Protein AF-A0A963LSS6-F1 (afdb_monomer_lite)

Secondary structure (DSSP, 8-state):
-------------SSPPPP---TTT-S------HHHHHHH-SSHHHHHHHHTHHHHHHHHHT-

Structure (mmCIF, N/CA/C/O backbone):
data_AF-A0A963LSS6-F1
#
_entry.id   AF-A0A963LSS6-F1
#
loop_
_atom_site.group_PDB
_atom_site.id
_atom_site.type_symbol
_atom_site.label_atom_id
_atom_site.label_alt_id
_atom_site.label_comp_id
_atom_site.label_asym_id
_atom_site.label_entity_id
_atom_site.label_seq_id
_atom_site.pdbx_PDB_ins_code
_atom_site.Cartn_x
_atom_site.Cartn_y
_atom_site.Cartn_z
_atom_site.occupancy
_atom_site.B_iso_or_equiv
_atom_site.auth_seq_id
_atom_site.auth_comp_id
_atom_site.auth_asym_id
_atom_site.auth_atom_id
_atom_site.pdbx_PDB_model_num
ATOM 1 N N . VAL A 1 1 ? 17.917 11.327 -4.025 1.00 76.88 1 VAL A N 1
ATOM 2 C CA . VAL A 1 1 ? 17.909 9.927 -3.540 1.00 76.88 1 VAL A CA 1
ATOM 3 C C . VAL A 1 1 ? 17.914 9.024 -4.760 1.00 76.88 1 VAL A C 1
ATOM 5 O O . VAL A 1 1 ? 17.080 9.237 -5.625 1.00 76.88 1 VAL A O 1
ATOM 8 N N . THR A 1 2 ? 18.875 8.109 -4.891 1.00 91.69 2 THR A N 1
ATOM 9 C CA . THR A 1 2 ? 18.970 7.176 -6.039 1.00 91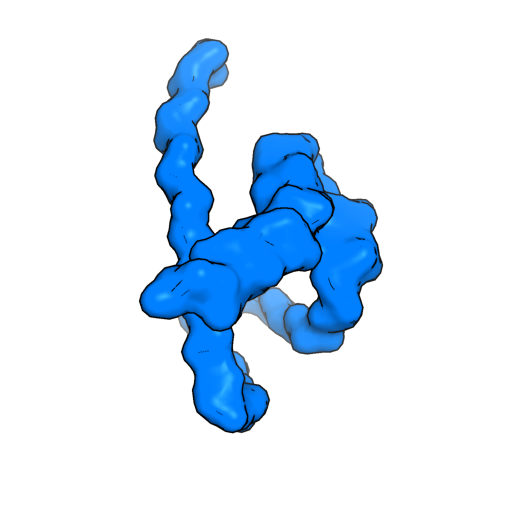.69 2 THR A CA 1
ATOM 10 C C . THR A 1 2 ? 18.609 5.739 -5.673 1.00 91.69 2 THR A C 1
ATOM 12 O O . THR A 1 2 ? 18.374 4.930 -6.559 1.00 91.69 2 THR A O 1
ATOM 15 N N . HIS A 1 3 ? 18.543 5.436 -4.375 1.00 92.62 3 HIS A N 1
ATOM 16 C CA . HIS A 1 3 ? 18.198 4.126 -3.839 1.00 92.62 3 HIS A CA 1
ATOM 17 C C . HIS A 1 3 ? 17.219 4.318 -2.685 1.00 92.62 3 HIS A C 1
ATOM 19 O O . HIS A 1 3 ? 17.442 5.179 -1.832 1.00 92.62 3 HIS A O 1
ATOM 25 N N . ASN A 1 4 ? 16.152 3.525 -2.678 1.00 91.81 4 ASN A N 1
ATOM 26 C CA . ASN A 1 4 ? 15.200 3.445 -1.581 1.00 91.81 4 ASN A CA 1
ATOM 27 C C . ASN A 1 4 ? 15.114 1.985 -1.128 1.00 91.81 4 ASN A C 1
ATOM 29 O O . ASN A 1 4 ? 14.979 1.097 -1.970 1.00 91.81 4 ASN A O 1
ATOM 33 N N . THR A 1 5 ? 15.202 1.745 0.176 1.00 94.81 5 THR A N 1
ATOM 34 C CA . THR A 1 5 ? 14.987 0.419 0.762 1.00 94.81 5 THR A CA 1
ATOM 35 C C . THR A 1 5 ? 13.613 0.418 1.407 1.00 94.81 5 THR A C 1
ATOM 37 O O . THR A 1 5 ? 13.364 1.188 2.330 1.00 94.81 5 THR A O 1
ATOM 40 N N . GLU A 1 6 ? 12.726 -0.451 0.931 1.00 94.75 6 GLU A N 1
ATOM 41 C CA . GLU A 1 6 ? 11.347 -0.545 1.408 1.00 94.75 6 GLU A CA 1
ATOM 42 C C . GLU A 1 6 ? 11.112 -1.900 2.080 1.00 94.75 6 GLU A C 1
ATOM 44 O O . GLU A 1 6 ? 11.517 -2.948 1.574 1.00 94.75 6 GLU A O 1
ATOM 49 N N . HIS A 1 7 ? 10.432 -1.882 3.225 1.00 94.88 7 HIS A N 1
ATOM 50 C CA . HIS A 1 7 ? 10.002 -3.080 3.939 1.00 94.88 7 HIS A CA 1
ATOM 51 C C . HIS A 1 7 ? 8.474 -3.165 3.891 1.00 94.88 7 HIS A C 1
ATOM 53 O O . HIS A 1 7 ? 7.790 -2.195 4.210 1.00 94.88 7 HIS A O 1
ATOM 59 N N . VAL A 1 8 ? 7.939 -4.322 3.492 1.00 93.69 8 VAL A N 1
ATOM 60 C CA . VAL A 1 8 ? 6.496 -4.528 3.293 1.00 93.69 8 VAL A CA 1
ATOM 61 C C . VAL A 1 8 ? 5.941 -5.433 4.385 1.00 93.69 8 VAL A C 1
ATOM 63 O O . VAL A 1 8 ? 6.355 -6.588 4.510 1.00 93.69 8 VAL A O 1
ATOM 66 N N . PHE A 1 9 ? 4.961 -4.920 5.123 1.00 92.56 9 PHE A N 1
ATOM 67 C CA . PHE A 1 9 ? 4.239 -5.633 6.175 1.00 92.56 9 PHE A CA 1
ATOM 68 C C . PHE A 1 9 ? 2.753 -5.737 5.820 1.00 92.56 9 PHE A C 1
ATOM 70 O O . PHE A 1 9 ? 2.221 -4.887 5.108 1.00 92.56 9 PHE A O 1
ATOM 77 N N . GLY A 1 10 ? 2.089 -6.779 6.317 1.00 90.56 10 GLY A N 1
ATOM 78 C CA . GLY A 1 10 ? 0.645 -6.965 6.200 1.00 90.56 10 GLY A CA 1
ATOM 79 C C . GLY A 1 10 ? 0.040 -7.250 7.570 1.00 90.56 10 GLY A C 1
ATOM 80 O O . GLY A 1 10 ? 0.667 -7.923 8.387 1.00 90.56 10 GLY A O 1
ATOM 81 N N . LEU A 1 11 ? -1.162 -6.729 7.807 1.00 90.25 11 LEU A N 1
ATOM 82 C CA . LEU A 1 11 ? -1.938 -6.944 9.023 1.00 90.25 11 LEU A CA 1
ATOM 83 C C . LEU A 1 11 ? -3.401 -7.143 8.632 1.00 90.25 11 LEU A C 1
ATOM 85 O O . LEU A 1 11 ? -3.993 -6.277 7.991 1.00 90.25 11 LEU A O 1
ATOM 89 N N . GLU A 1 12 ? -3.970 -8.276 9.024 1.00 91.31 12 GLU A N 1
ATOM 90 C CA . GLU A 1 12 ? -5.405 -8.512 8.920 1.00 91.31 12 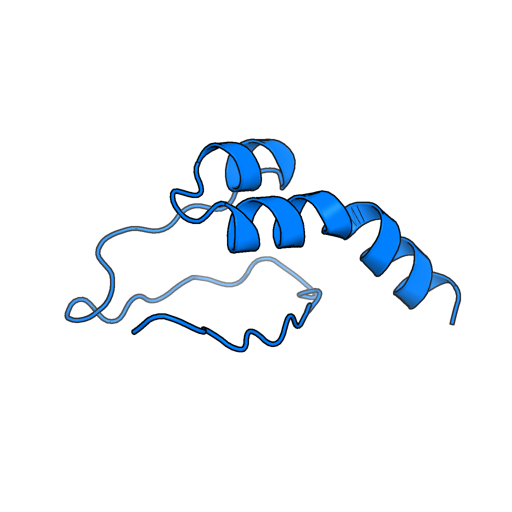GLU A CA 1
ATOM 91 C C . GLU A 1 12 ? -6.091 -7.923 10.155 1.00 91.31 12 GLU A C 1
ATOM 93 O O . GLU A 1 12 ? -5.703 -8.206 11.290 1.00 91.31 12 GLU A O 1
ATOM 98 N N . LEU A 1 13 ? -7.084 -7.064 9.932 1.00 92.19 13 LEU A N 1
ATOM 99 C CA . LEU A 1 13 ? -7.921 -6.537 11.004 1.00 92.19 13 LEU A CA 1
ATOM 100 C C . LEU A 1 13 ? -9.082 -7.502 11.240 1.00 92.19 13 LEU A C 1
ATOM 102 O O . LEU A 1 13 ? -9.696 -7.962 10.281 1.00 92.19 13 LEU A O 1
ATOM 106 N N . ALA A 1 14 ? -9.411 -7.764 12.506 1.00 93.50 14 ALA A N 1
ATOM 107 C CA . ALA A 1 14 ? -10.540 -8.627 12.859 1.00 93.50 14 ALA A CA 1
ATOM 108 C C . ALA A 1 14 ? -11.887 -8.072 12.354 1.00 93.50 14 ALA A C 1
ATOM 110 O O . ALA A 1 14 ? -12.793 -8.832 12.025 1.00 93.50 14 ALA A O 1
ATOM 111 N N . GLU A 1 15 ? -12.004 -6.745 12.280 1.00 94.50 15 GLU A N 1
ATOM 112 C CA . GLU A 1 15 ? -13.156 -6.028 11.739 1.00 94.50 15 GLU A CA 1
ATOM 113 C C . GLU A 1 15 ? -12.736 -4.638 11.217 1.00 94.50 15 GLU A C 1
ATOM 115 O O . GLU A 1 15 ? -11.645 -4.159 11.550 1.00 94.50 15 GLU A O 1
ATOM 120 N N . PRO A 1 16 ? -13.566 -3.962 10.397 1.00 91.69 16 PRO A N 1
ATOM 121 C CA . PRO A 1 16 ? -13.297 -2.592 9.974 1.00 91.69 16 PRO A CA 1
ATOM 122 C C . PRO A 1 16 ? -13.242 -1.632 11.167 1.00 91.69 16 PRO A C 1
ATOM 124 O O . PRO A 1 16 ? -14.184 -1.540 11.950 1.00 91.69 16 PRO A O 1
ATOM 127 N N . LEU A 1 17 ? -12.156 -0.867 11.269 1.00 93.50 17 LEU A N 1
ATOM 128 C CA . LEU A 1 17 ? -11.973 0.143 12.310 1.00 93.50 17 LEU A CA 1
ATOM 129 C C . LEU A 1 17 ? -12.218 1.556 11.758 1.00 93.50 17 LEU A C 1
ATOM 131 O O . LEU A 1 17 ? -11.907 1.820 10.589 1.00 93.50 17 LEU A O 1
ATOM 135 N N . PRO A 1 18 ? -12.740 2.490 12.576 1.00 94.06 18 PRO A N 1
ATOM 136 C CA . PRO A 1 18 ? -12.827 3.892 12.188 1.00 94.06 18 PRO A CA 1
ATOM 137 C C . PRO A 1 18 ? -11.421 4.466 11.969 1.00 94.06 18 PRO A C 1
ATOM 139 O O . PRO A 1 18 ? -10.545 4.340 12.825 1.00 94.06 18 PRO A O 1
ATOM 142 N N . VAL A 1 19 ? -11.206 5.108 10.819 1.00 95.62 19 VAL A N 1
ATOM 143 C CA . VAL A 1 19 ? -9.930 5.753 10.488 1.00 95.62 19 VAL A CA 1
ATOM 144 C C . VAL A 1 19 ? -9.970 7.209 10.946 1.00 95.62 19 VAL A C 1
ATOM 146 O O . VAL A 1 19 ? -10.805 7.989 10.487 1.00 95.62 19 VAL A O 1
ATOM 149 N N . THR A 1 20 ? -9.035 7.579 11.819 1.00 96.50 20 THR A N 1
ATOM 150 C CA . THR A 1 20 ? -8.789 8.967 12.231 1.00 96.50 20 THR A CA 1
ATOM 151 C C . THR A 1 20 ? -7.505 9.449 11.571 1.00 96.50 20 THR A C 1
ATOM 153 O O . THR A 1 20 ? -6.449 8.8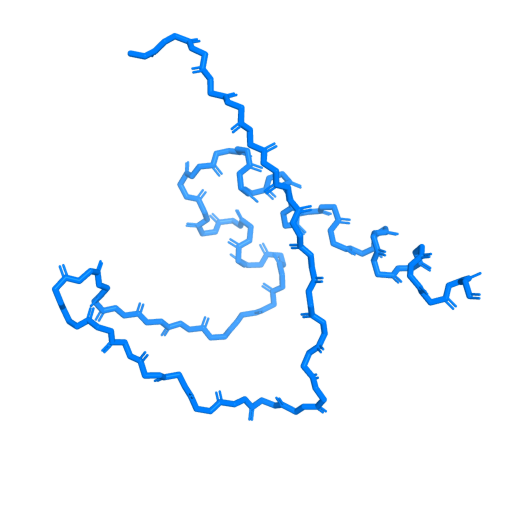53 11.770 1.00 96.50 20 THR A O 1
ATOM 156 N N . LEU A 1 21 ? -7.589 10.517 10.779 1.00 97.44 21 LEU A N 1
ATOM 157 C CA . LEU A 1 21 ? -6.435 11.104 10.097 1.00 97.44 21 LEU A CA 1
ATOM 158 C C . LEU A 1 21 ? -5.818 12.232 10.926 1.00 97.44 21 LEU A C 1
ATOM 160 O O . LEU A 1 21 ? -6.546 13.046 11.488 1.00 97.44 21 LEU A O 1
ATOM 164 N N . GLU A 1 22 ? -4.488 12.325 10.923 1.00 97.31 22 GLU A N 1
ATOM 165 C CA . GLU A 1 22 ? -3.760 13.531 11.333 1.00 97.31 22 GLU A CA 1
ATOM 166 C C . GLU A 1 22 ? -3.799 14.551 10.175 1.00 97.31 22 GLU A C 1
ATOM 168 O O . GLU A 1 22 ? -3.150 14.314 9.148 1.00 97.31 22 GLU A O 1
ATOM 173 N N . PRO A 1 23 ? -4.535 15.677 10.286 1.00 96.31 23 PRO A N 1
ATOM 174 C CA . PRO A 1 23 ? -4.793 16.577 9.154 1.00 96.31 23 PRO A CA 1
ATOM 175 C C . PRO A 1 23 ? -3.544 17.252 8.581 1.00 96.31 23 PRO A C 1
ATOM 177 O O . PRO A 1 23 ? -3.569 17.763 7.459 1.00 96.31 23 PRO A O 1
ATOM 180 N N . ARG A 1 24 ? -2.451 17.295 9.353 1.00 97.94 24 ARG A N 1
ATOM 181 C CA . ARG A 1 24 ? -1.165 17.839 8.897 1.00 97.94 24 ARG A CA 1
ATOM 182 C C . ARG A 1 24 ? -0.422 16.896 7.952 1.00 97.94 24 ARG A C 1
ATOM 184 O O . ARG A 1 24 ? 0.425 17.359 7.193 1.00 97.94 24 ARG A O 1
ATOM 191 N N . GLU A 1 25 ? -0.726 15.605 8.007 1.00 97.00 25 GLU A N 1
ATOM 192 C CA . GLU A 1 25 ? -0.059 14.566 7.222 1.00 97.00 25 GLU A CA 1
ATOM 193 C C . GLU A 1 25 ? -0.964 14.018 6.114 1.00 97.00 25 GLU A C 1
ATOM 195 O O . GLU A 1 25 ? -0.502 13.765 5.002 1.00 97.00 25 GLU A O 1
ATOM 200 N N . HIS A 1 26 ? -2.263 13.871 6.397 1.00 97.00 26 HIS A N 1
ATOM 201 C CA . HIS A 1 26 ? -3.2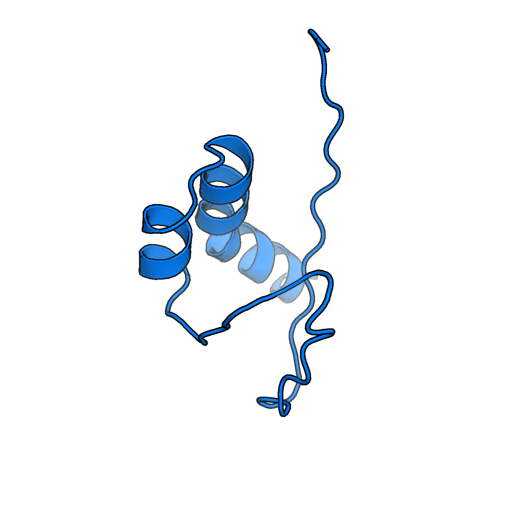18 13.198 5.521 1.00 97.00 26 HIS A CA 1
ATOM 202 C C . HIS A 1 26 ? -4.479 14.034 5.315 1.00 97.00 26 HIS A C 1
ATOM 204 O O . HIS A 1 26 ? -4.942 14.739 6.208 1.00 97.00 26 HIS A O 1
ATOM 210 N N . ARG A 1 27 ? -5.056 13.938 4.113 1.00 96.44 27 ARG A N 1
ATOM 211 C CA . ARG A 1 27 ? -6.223 14.740 3.708 1.00 96.44 27 ARG A CA 1
ATOM 212 C C . ARG A 1 27 ? -7.505 13.937 3.544 1.00 96.44 27 ARG A C 1
ATOM 214 O O . ARG A 1 27 ? -8.577 14.498 3.722 1.00 96.44 27 ARG A O 1
ATOM 221 N N . ASP A 1 28 ? -7.396 12.677 3.144 1.00 95.94 28 ASP A N 1
ATOM 222 C CA . ASP A 1 28 ? -8.538 11.821 2.838 1.00 95.94 28 ASP A CA 1
ATOM 223 C C . ASP A 1 28 ? -8.134 10.346 2.961 1.00 95.94 28 ASP A C 1
ATOM 225 O O . ASP A 1 28 ? -6.943 10.019 2.914 1.00 95.94 28 ASP A O 1
ATOM 229 N N . TYR A 1 29 ? -9.118 9.463 3.116 1.00 96.00 29 TYR A N 1
ATOM 230 C CA . TYR A 1 29 ? -8.930 8.017 3.114 1.00 96.00 29 TYR A CA 1
ATOM 231 C C . TYR A 1 29 ? -10.125 7.309 2.478 1.00 96.00 29 TYR A C 1
ATOM 233 O O . TYR A 1 29 ? -11.232 7.836 2.387 1.00 96.00 29 TYR A O 1
ATOM 241 N N . ARG A 1 30 ? -9.907 6.066 2.051 1.00 95.00 30 ARG A N 1
ATOM 242 C CA . ARG A 1 30 ? -10.980 5.173 1.612 1.00 95.00 30 ARG A CA 1
ATOM 243 C C . ARG A 1 30 ? -10.583 3.719 1.779 1.00 95.00 30 ARG A C 1
ATOM 245 O O . ARG A 1 30 ? -9.429 3.361 1.564 1.00 95.00 30 ARG A O 1
ATOM 252 N N . TRP A 1 31 ? -11.568 2.891 2.102 1.00 94.38 31 TRP A N 1
ATOM 253 C CA . TRP A 1 31 ? -11.461 1.442 1.995 1.00 94.38 31 TRP A CA 1
ATOM 254 C C . TRP A 1 31 ? -11.791 1.020 0.562 1.00 94.38 31 TRP A C 1
ATOM 256 O O . TRP A 1 31 ? -12.787 1.468 -0.002 1.00 94.38 31 TRP A O 1
ATOM 266 N N . LEU A 1 32 ? -10.947 0.181 -0.034 1.00 95.75 32 LEU A N 1
ATOM 267 C CA . LEU A 1 32 ? -11.073 -0.278 -1.418 1.00 95.75 32 LEU A CA 1
ATOM 268 C C . LEU A 1 32 ? -10.786 -1.773 -1.517 1.00 95.75 32 LEU A C 1
ATOM 270 O O . LEU A 1 32 ? -10.084 -2.340 -0.677 1.00 95.75 32 LEU A O 1
ATOM 274 N N . ASN A 1 33 ? -11.267 -2.398 -2.594 1.00 95.81 33 ASN A N 1
ATOM 275 C CA . ASN A 1 33 ? -10.711 -3.676 -3.017 1.00 95.81 33 ASN A CA 1
ATOM 276 C C . ASN A 1 33 ? -9.219 -3.493 -3.338 1.00 95.81 33 ASN A C 1
ATOM 278 O O . ASN A 1 33 ? -8.814 -2.462 -3.875 1.00 95.81 33 ASN A O 1
ATOM 282 N N . TRP A 1 34 ? -8.394 -4.498 -3.043 1.00 96.44 34 TRP A N 1
ATOM 283 C CA . TRP A 1 34 ? -6.947 -4.393 -3.239 1.00 96.44 34 TRP A CA 1
ATOM 284 C C . TRP A 1 34 ? -6.551 -4.109 -4.697 1.00 96.44 34 TRP A C 1
ATOM 286 O O . TRP A 1 34 ? -5.535 -3.458 -4.926 1.00 96.44 34 TRP A O 1
ATOM 296 N N . ARG A 1 35 ? -7.348 -4.547 -5.684 1.00 98.06 35 ARG A N 1
ATOM 297 C CA . ARG A 1 35 ? -7.086 -4.258 -7.105 1.00 98.06 35 ARG A CA 1
ATOM 298 C C . ARG A 1 35 ? -7.206 -2.762 -7.391 1.00 98.06 35 ARG A C 1
ATOM 300 O O . ARG A 1 35 ? -6.252 -2.161 -7.871 1.00 98.06 35 ARG A O 1
ATOM 307 N N . ASP A 1 36 ? -8.317 -2.158 -6.973 1.00 98.38 36 ASP A N 1
ATOM 308 C CA . ASP A 1 36 ? -8.556 -0.720 -7.135 1.00 98.38 36 ASP A CA 1
ATOM 309 C C . ASP A 1 36 ? -7.525 0.106 -6.348 1.00 98.38 36 ASP A C 1
ATOM 311 O O . ASP A 1 36 ? -7.027 1.123 -6.830 1.00 98.38 36 ASP A O 1
ATOM 315 N N . ALA A 1 37 ? -7.148 -0.351 -5.148 1.00 97.81 37 ALA A N 1
ATOM 316 C CA . ALA A 1 37 ? -6.116 0.298 -4.341 1.00 97.81 37 ALA A CA 1
ATOM 317 C C . ALA A 1 37 ? -4.737 0.289 -5.028 1.00 97.81 37 ALA A C 1
ATOM 319 O O . ALA A 1 37 ? -4.019 1.290 -4.977 1.00 97.81 37 ALA A O 1
ATOM 320 N N . ALA A 1 38 ? -4.369 -0.818 -5.686 1.00 98.12 38 ALA A N 1
ATOM 321 C CA . ALA A 1 38 ? -3.124 -0.910 -6.446 1.00 98.12 38 ALA A CA 1
ATOM 322 C C . ALA A 1 38 ? -3.118 0.033 -7.655 1.00 98.12 38 ALA A C 1
ATOM 324 O O . ALA A 1 38 ? -2.084 0.629 -7.955 1.00 98.12 38 ALA A O 1
ATOM 325 N N . ASP A 1 39 ? -4.257 0.195 -8.325 1.00 98.00 39 ASP A N 1
ATOM 326 C CA . ASP A 1 39 ? -4.373 1.059 -9.503 1.00 98.00 39 ASP A CA 1
ATOM 327 C C . ASP A 1 39 ? -4.426 2.553 -9.141 1.00 98.00 39 ASP A C 1
ATOM 329 O O . ASP A 1 39 ? -3.994 3.396 -9.925 1.00 98.00 39 ASP A O 1
ATOM 333 N N . MET A 1 40 ? -4.873 2.895 -7.928 1.00 97.25 40 MET A N 1
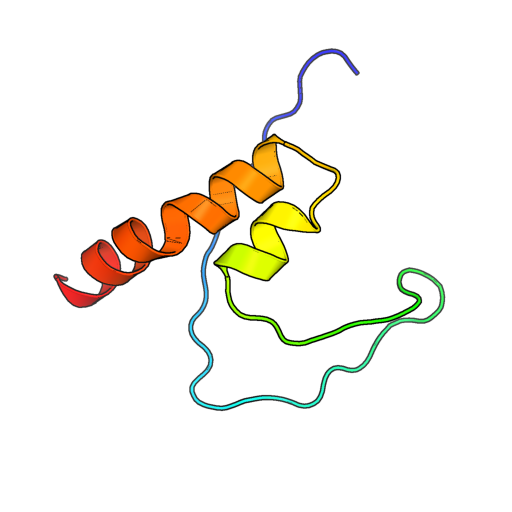ATOM 334 C CA . MET A 1 40 ? -4.826 4.266 -7.404 1.00 97.25 40 MET A CA 1
ATOM 335 C C . MET A 1 40 ? -3.448 4.688 -6.864 1.00 97.25 40 MET A C 1
ATOM 337 O O . MET A 1 40 ? -3.225 5.873 -6.604 1.00 97.25 40 MET A O 1
ATOM 341 N N . CYS A 1 41 ? -2.521 3.750 -6.658 1.00 96.75 41 CYS A N 1
ATOM 342 C CA . CYS A 1 41 ? -1.213 4.042 -6.078 1.00 96.75 41 CYS A CA 1
ATOM 343 C C . CYS A 1 41 ? -0.284 4.740 -7.084 1.00 96.75 41 CYS A C 1
ATOM 345 O O . CYS A 1 41 ? 0.105 4.165 -8.095 1.00 96.75 41 CYS A O 1
ATOM 347 N N . PHE A 1 42 ? 0.163 5.955 -6.753 1.00 95.38 42 PHE A N 1
ATOM 348 C CA . PHE A 1 42 ? 1.174 6.676 -7.539 1.00 95.38 42 PHE A CA 1
ATOM 349 C C . PHE A 1 42 ? 2.554 5.990 -7.515 1.00 95.38 42 PHE A C 1
ATOM 351 O O . PHE A 1 42 ? 3.277 6.003 -8.509 1.00 95.38 42 PHE A O 1
ATOM 358 N N . SER A 1 43 ? 2.934 5.389 -6.381 1.00 95.62 43 SER A N 1
ATOM 359 C CA . SER A 1 43 ? 4.182 4.628 -6.274 1.00 95.62 43 SER A CA 1
ATOM 360 C C . SER A 1 43 ? 4.021 3.247 -6.910 1.00 95.62 43 SER A C 1
ATOM 362 O O . SER A 1 43 ? 3.189 2.444 -6.478 1.00 95.62 43 SER A O 1
ATOM 364 N N . TRP A 1 44 ? 4.863 2.943 -7.899 1.00 96.31 44 TRP A N 1
ATOM 365 C CA . TRP A 1 44 ? 4.864 1.644 -8.568 1.00 96.31 44 TRP A CA 1
ATOM 366 C C . TRP A 1 44 ? 5.283 0.499 -7.631 1.00 96.31 44 TRP A C 1
ATOM 368 O O . TRP A 1 44 ? 4.753 -0.608 -7.759 1.00 96.31 44 TRP A O 1
ATOM 378 N N . THR A 1 45 ? 6.183 0.747 -6.668 1.00 96.94 45 THR A N 1
ATOM 379 C CA . THR A 1 45 ? 6.594 -0.264 -5.679 1.00 96.94 45 THR A CA 1
ATOM 380 C C . THR A 1 45 ? 5.454 -0.577 -4.714 1.00 96.94 45 THR A C 1
ATOM 382 O O . THR A 1 45 ? 5.181 -1.752 -4.466 1.00 96.94 45 THR A O 1
ATOM 385 N N . ASN A 1 46 ? 4.702 0.437 -4.268 1.00 97.38 46 ASN A N 1
ATOM 386 C CA . ASN A 1 46 ? 3.519 0.243 -3.420 1.00 97.38 46 ASN A CA 1
ATOM 387 C C . ASN A 1 46 ? 2.413 -0.512 -4.167 1.00 97.38 46 ASN A C 1
ATOM 389 O O . ASN A 1 46 ? 1.837 -1.454 -3.625 1.00 97.38 46 ASN A O 1
ATOM 393 N N . ALA A 1 47 ? 2.140 -0.147 -5.425 1.00 98.19 47 ALA A N 1
ATOM 394 C CA . ALA A 1 47 ? 1.166 -0.856 -6.252 1.00 98.19 47 ALA A CA 1
ATOM 395 C C . ALA A 1 47 ? 1.552 -2.336 -6.429 1.00 98.19 47 ALA A C 1
ATOM 397 O O . ALA A 1 47 ? 0.707 -3.222 -6.308 1.00 98.19 47 ALA A O 1
ATOM 398 N N . SER A 1 48 ? 2.839 -2.620 -6.666 1.00 97.56 48 SER A N 1
ATOM 399 C CA . SER A 1 48 ? 3.367 -3.988 -6.737 1.00 97.56 48 SER A CA 1
ATOM 400 C C . SER A 1 48 ? 3.193 -4.744 -5.411 1.00 97.56 48 SER A C 1
ATOM 402 O O . SER A 1 48 ? 2.715 -5.880 -5.401 1.00 97.56 48 SER A O 1
ATOM 404 N N . ALA A 1 49 ? 3.489 -4.095 -4.279 1.00 96.94 49 ALA A N 1
ATOM 405 C CA . ALA A 1 49 ? 3.294 -4.675 -2.953 1.00 96.94 49 ALA A CA 1
ATOM 406 C C . ALA A 1 49 ? 1.826 -5.062 -2.706 1.00 96.94 49 ALA A C 1
ATOM 408 O O . ALA A 1 49 ? 1.562 -6.192 -2.289 1.00 96.94 49 ALA A O 1
ATOM 409 N N . ILE A 1 50 ? 0.874 -4.183 -3.042 1.00 97.50 50 ILE A N 1
ATOM 410 C CA . ILE A 1 50 ? -0.566 -4.467 -2.931 1.00 97.50 50 ILE A CA 1
ATOM 411 C C . ILE A 1 50 ? -0.972 -5.620 -3.859 1.00 97.50 50 ILE A C 1
ATOM 413 O O . ILE A 1 50 ? -1.715 -6.504 -3.436 1.00 97.50 50 ILE A O 1
ATOM 417 N N . ARG A 1 51 ? -0.457 -5.677 -5.096 1.00 97.69 51 ARG A N 1
ATOM 418 C CA . ARG A 1 51 ? -0.759 -6.783 -6.026 1.00 97.69 51 ARG A CA 1
ATOM 419 C C . ARG A 1 51 ? -0.262 -8.144 -5.538 1.00 97.69 51 ARG A C 1
ATOM 421 O O . ARG A 1 51 ? -0.848 -9.154 -5.910 1.00 97.69 51 ARG A O 1
ATOM 428 N N . SER A 1 52 ? 0.755 -8.176 -4.675 1.00 96.38 52 SER A N 1
ATOM 429 C CA . SER A 1 52 ? 1.233 -9.413 -4.038 1.00 96.38 52 SER A CA 1
ATOM 430 C C . SER A 1 52 ? 0.359 -9.901 -2.872 1.00 96.38 52 SER A C 1
ATOM 432 O O . SER A 1 52 ? 0.610 -10.977 -2.330 1.00 96.38 52 SER A O 1
ATOM 434 N N . LEU A 1 53 ? -0.657 -9.130 -2.457 1.00 95.44 53 LEU A N 1
ATOM 435 C CA . LEU A 1 53 ? -1.475 -9.434 -1.281 1.00 95.44 53 LEU A CA 1
ATOM 436 C C . LEU A 1 53 ? -2.137 -10.826 -1.321 1.00 95.44 53 LEU A C 1
ATOM 438 O O . LEU A 1 53 ? -2.039 -11.511 -0.304 1.00 95.44 53 LEU A O 1
ATOM 442 N N . PRO A 1 54 ? -2.761 -11.292 -2.425 1.00 94.38 54 PRO A N 1
ATOM 443 C CA . PRO A 1 54 ? -3.400 -12.612 -2.453 1.00 94.38 54 PRO A CA 1
ATOM 444 C C . PRO A 1 54 ? -2.434 -13.752 -2.110 1.00 94.38 54 PRO A C 1
ATOM 446 O O . PRO A 1 54 ? -2.744 -14.585 -1.260 1.00 94.38 54 PRO A O 1
ATOM 449 N N . ASP A 1 55 ? -1.236 -13.738 -2.700 1.00 93.94 55 ASP A N 1
ATOM 450 C CA . ASP A 1 55 ? -0.212 -14.759 -2.459 1.00 93.94 55 ASP A CA 1
ATOM 451 C C . ASP A 1 55 ? 0.313 -14.692 -1.019 1.00 93.94 55 ASP A C 1
ATOM 453 O O . ASP A 1 55 ? 0.527 -15.716 -0.367 1.00 93.94 55 ASP A O 1
ATOM 457 N N . ARG A 1 56 ? 0.484 -13.475 -0.484 1.00 90.94 56 ARG A N 1
ATOM 458 C CA . ARG A 1 56 ? 0.936 -13.259 0.899 1.00 90.94 56 ARG A CA 1
ATOM 459 C C . ARG A 1 56 ? -0.082 -13.727 1.931 1.00 90.94 56 ARG A C 1
ATOM 461 O O . ARG A 1 56 ? 0.312 -14.349 2.914 1.00 90.94 56 ARG A O 1
ATOM 468 N N . VAL A 1 57 ? -1.363 -13.431 1.719 1.00 90.56 57 VAL A N 1
ATOM 469 C CA . VAL A 1 57 ? -2.445 -13.877 2.608 1.00 90.56 57 VAL A CA 1
ATOM 470 C C . VAL A 1 57 ? -2.544 -15.397 2.578 1.00 90.56 57 VAL A C 1
ATOM 472 O O . VAL A 1 57 ? -2.588 -16.019 3.636 1.00 90.56 57 VAL A O 1
ATOM 475 N N . HIS A 1 58 ? -2.464 -16.006 1.393 1.00 88.69 58 HIS A N 1
ATOM 476 C CA . HIS A 1 58 ? -2.445 -17.461 1.272 1.00 88.69 58 HIS A CA 1
ATOM 477 C C . HIS A 1 58 ? -1.276 -18.086 2.053 1.00 88.69 58 HIS A C 1
ATOM 479 O O . HIS A 1 58 ? -1.466 -19.036 2.810 1.00 88.69 58 HIS A O 1
ATOM 485 N N . ALA A 1 59 ? -0.076 -17.509 1.944 1.00 84.12 59 ALA A N 1
ATOM 486 C CA . ALA A 1 59 ? 1.096 -17.972 2.684 1.00 84.12 59 ALA A CA 1
ATOM 487 C C . ALA A 1 59 ? 0.986 -17.799 4.212 1.00 84.12 59 ALA A C 1
ATOM 489 O O . ALA A 1 59 ? 1.628 -18.550 4.944 1.00 84.12 59 ALA A O 1
ATOM 490 N N . LEU A 1 60 ? 0.218 -16.818 4.703 1.00 80.44 60 LEU A N 1
ATOM 491 C CA . LEU A 1 60 ? -0.058 -16.647 6.135 1.00 80.44 60 LEU A CA 1
ATOM 492 C C . LEU A 1 60 ? -1.068 -17.677 6.648 1.00 80.44 60 LEU A C 1
ATOM 494 O O . LEU A 1 60 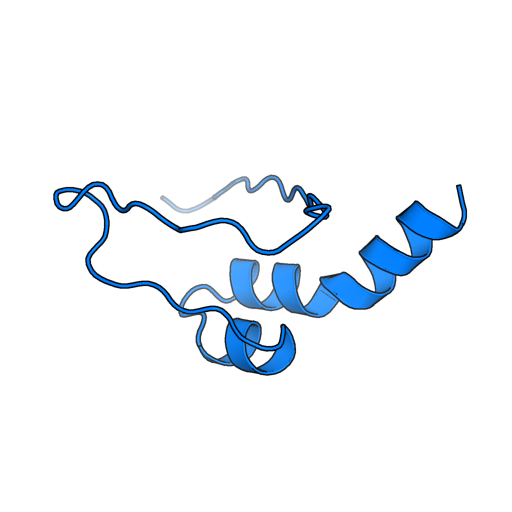? -0.890 -18.187 7.746 1.00 80.44 60 LEU A O 1
ATOM 498 N N . GLN A 1 61 ? -2.089 -17.996 5.852 1.00 79.00 61 GLN A N 1
ATOM 499 C CA . GLN A 1 61 ? -3.135 -18.962 6.206 1.00 79.00 61 GLN A CA 1
ATOM 500 C C . GLN A 1 61 ? -2.670 -20.423 6.116 1.00 79.00 61 GLN A C 1
ATOM 502 O O . GLN A 1 61 ? -3.266 -21.296 6.738 1.00 79.00 61 GLN A O 1
ATOM 507 N N . ALA A 1 62 ? -1.623 -20.699 5.335 1.00 72.12 62 ALA A N 1
ATOM 508 C CA . ALA A 1 62 ? -1.024 -22.027 5.203 1.00 72.12 62 ALA A CA 1
ATOM 509 C C . ALA A 1 62 ? -0.011 -22.380 6.316 1.00 72.12 62 ALA A C 1
ATOM 511 O O . ALA A 1 62 ? 0.600 -23.448 6.256 1.00 72.12 62 ALA A O 1
ATOM 512 N N . ARG A 1 63 ? 0.213 -21.482 7.283 1.00 62.09 63 ARG A N 1
ATOM 513 C CA . ARG A 1 63 ? 1.087 -21.681 8.452 1.00 62.09 63 ARG A CA 1
ATOM 514 C C . ARG A 1 63 ? 0.271 -22.071 9.673 1.00 62.09 63 ARG A C 1
ATOM 516 O O . ARG A 1 63 ? 0.818 -22.857 10.476 1.00 62.09 63 ARG A O 1
#

Radius of gyration: 13.98 Å; chains: 1; bounding box: 32×40×22 Å

Foldseek 3Di:
DPDDDDDDDDDDDPDDDDDDDDVVVDDDDDDDDLQVVLVPDPDVVVSVSSVCVVVVVVVVVVD

pLDDT: mean 93.3, std 6.52, range [62.09, 98.38]

Sequence (63 aa):
VTHNTEHVFGLELAEPLPVTLEPREHRDYRWLNWRDAADMCFSWTNASAIRSLPDRVHALQAR